Protein AF-A0A7V3PA61-F1 (afdb_monomer_lite)

Foldseek 3Di:
DVVVVVDPDDADEDCPPPDGHHDAPVVVVVVCVVVVPDAQEAEDEDDLVNLLSVLVSCVVVPHFYKYQDDFDDDPLPPPPQSQWWFFQNDIDRCSPRHSIDRSNRTPSVVRVVSRCPCVVVVVVVVVVVVVVD

Secondary structure (DSSP, 8-state):
-HHHHH-SS---EETTSSSSEES-HHHHHHHHHHTT---S-EEE-S-HHHHHHHHHHHHHTT--EEEE-----SSSSSSS-TTEEEETTEEEETTTT-SEEETTSB-HHHHHHHHTTTHHHHHHHHHHHHHT-

Structure (mmCIF, N/CA/C/O backbone):
data_AF-A0A7V3PA61-F1
#
_entry.id   AF-A0A7V3PA61-F1
#
loop_
_atom_site.group_PDB
_atom_site.id
_atom_site.type_symbol
_atom_site.label_atom_id
_atom_site.label_alt_id
_atom_site.label_comp_id
_atom_site.label_asym_id
_atom_site.label_entity_id
_atom_site.label_seq_id
_atom_site.pdbx_PDB_ins_code
_atom_site.Cartn_x
_atom_site.Cartn_y
_atom_site.Cartn_z
_atom_site.occupancy
_atom_site.B_iso_or_equiv
_atom_site.auth_seq_id
_atom_site.auth_comp_id
_atom_site.auth_asym_id
_atom_site.auth_atom_id
_atom_site.pdbx_PDB_model_num
ATOM 1 N N . GLU A 1 1 ? -21.540 2.803 -7.112 1.00 79.25 1 GLU A N 1
ATOM 2 C CA . GLU A 1 1 ? -22.692 1.882 -6.982 1.00 79.25 1 GLU A CA 1
ATOM 3 C C . GLU A 1 1 ? -22.242 0.465 -6.649 1.00 79.25 1 GLU A C 1
ATOM 5 O O . GLU A 1 1 ? -22.710 -0.068 -5.655 1.00 79.25 1 GLU A O 1
ATOM 10 N N . GLU A 1 2 ? -21.262 -0.096 -7.364 1.00 95.00 2 GLU A N 1
ATOM 11 C CA . GLU A 1 2 ? -20.733 -1.449 -7.096 1.00 95.00 2 GLU A CA 1
ATOM 12 C C . GLU A 1 2 ? -20.209 -1.643 -5.662 1.00 95.00 2 GLU A C 1
ATOM 14 O O . GLU A 1 2 ? -20.664 -2.538 -4.958 1.00 95.00 2 GLU A O 1
ATOM 19 N N . MET A 1 3 ? -19.320 -0.763 -5.180 1.00 94.69 3 MET A N 1
ATOM 20 C CA . MET A 1 3 ? -18.776 -0.877 -3.817 1.00 94.69 3 MET A CA 1
ATOM 21 C C . MET A 1 3 ? -19.857 -0.708 -2.738 1.00 94.69 3 MET A C 1
ATOM 23 O O . MET A 1 3 ? -19.850 -1.400 -1.727 1.00 94.69 3 MET A O 1
ATOM 27 N N . ALA A 1 4 ? -20.838 0.170 -2.970 1.00 95.25 4 ALA A N 1
ATOM 28 C CA . ALA A 1 4 ? -21.934 0.388 -2.027 1.00 95.25 4 ALA A CA 1
ATOM 29 C C . ALA A 1 4 ? -22.804 -0.867 -1.844 1.00 95.25 4 ALA A C 1
ATOM 31 O O . ALA A 1 4 ? -23.342 -1.071 -0.764 1.00 95.25 4 ALA A O 1
ATOM 32 N N . ALA A 1 5 ? -22.915 -1.722 -2.867 1.00 97.25 5 ALA A N 1
ATOM 33 C CA . ALA A 1 5 ? -23.661 -2.977 -2.778 1.00 97.25 5 ALA A CA 1
ATOM 34 C C . ALA A 1 5 ? -22.946 -4.051 -1.935 1.00 97.25 5 ALA A C 1
ATOM 36 O O . ALA A 1 5 ? -23.589 -4.991 -1.471 1.00 97.25 5 ALA A O 1
ATOM 37 N N . LEU A 1 6 ? -21.630 -3.920 -1.739 1.00 97.00 6 LEU A N 1
ATOM 38 C CA . LEU A 1 6 ? -20.798 -4.865 -0.988 1.00 97.00 6 LEU A CA 1
ATOM 39 C C . LEU A 1 6 ? -20.460 -4.370 0.427 1.00 97.00 6 LEU A C 1
ATOM 41 O O . LEU A 1 6 ? -20.001 -5.153 1.258 1.00 97.00 6 LEU A O 1
ATOM 45 N N . CYS A 1 7 ? -20.684 -3.085 0.713 1.00 96.25 7 CYS A N 1
ATOM 46 C CA . CYS A 1 7 ? -20.319 -2.447 1.974 1.00 96.25 7 CYS A CA 1
ATOM 47 C C . CYS A 1 7 ? -21.553 -2.063 2.797 1.00 96.25 7 CYS A C 1
ATOM 49 O O . CYS A 1 7 ? -22.500 -1.473 2.290 1.00 96.25 7 CYS A O 1
ATOM 51 N N . GLN A 1 8 ? -21.499 -2.296 4.110 1.00 95.56 8 GLN A N 1
ATOM 52 C CA . GLN A 1 8 ? -22.512 -1.793 5.052 1.00 95.56 8 GLN A CA 1
ATOM 53 C C . GLN A 1 8 ? -22.469 -0.264 5.168 1.00 95.56 8 GLN A C 1
ATOM 55 O O . GLN A 1 8 ? -23.493 0.389 5.353 1.00 95.56 8 GLN A O 1
ATOM 60 N N . ARG A 1 9 ? -21.266 0.308 5.052 1.00 94.75 9 ARG A N 1
ATOM 61 C CA . ARG A 1 9 ? -21.019 1.748 5.040 1.00 94.75 9 ARG A CA 1
ATOM 62 C C . ARG A 1 9 ? -19.980 2.055 3.971 1.00 94.75 9 ARG A C 1
ATOM 64 O O . ARG A 1 9 ? -18.914 1.449 3.961 1.00 94.75 9 ARG A O 1
ATOM 71 N N . LEU A 1 10 ? -20.292 3.008 3.098 1.00 96.44 10 LEU A N 1
ATOM 72 C CA . LEU A 1 10 ? -19.364 3.548 2.109 1.00 96.44 10 LEU A CA 1
ATOM 73 C C . LEU A 1 10 ? -19.080 5.011 2.448 1.00 96.44 10 LEU A C 1
ATOM 75 O O . LEU A 1 10 ? -19.999 5.825 2.513 1.00 96.44 10 LEU A O 1
ATOM 79 N N . LEU A 1 11 ? -17.806 5.335 2.650 1.00 96.38 11 LEU A N 1
ATOM 80 C CA . LEU A 1 11 ? -17.323 6.701 2.817 1.00 96.38 11 LEU A CA 1
ATOM 81 C C . LEU A 1 11 ? -16.501 7.063 1.583 1.00 96.38 11 LEU A C 1
ATOM 83 O O . LEU A 1 11 ? -15.536 6.373 1.266 1.00 96.38 11 LEU A O 1
ATOM 87 N N . VAL A 1 12 ? -16.901 8.120 0.879 1.00 97.19 12 VAL A N 1
ATOM 88 C CA . VAL A 1 12 ? -16.169 8.622 -0.290 1.00 97.19 12 VAL A CA 1
ATOM 89 C C . VAL A 1 12 ? -15.467 9.910 0.096 1.00 97.19 12 VAL A C 1
ATOM 91 O O . VAL A 1 12 ? -16.105 10.792 0.671 1.00 97.19 12 VAL A O 1
ATOM 94 N N . THR A 1 13 ? -14.182 10.008 -0.231 1.00 97.62 13 THR A N 1
ATOM 95 C CA . THR A 1 13 ? -13.356 11.193 -0.001 1.00 97.62 13 THR A CA 1
ATOM 96 C C . THR A 1 13 ? -12.864 11.773 -1.323 1.00 97.62 13 THR A C 1
ATOM 98 O O . THR A 1 13 ? -12.531 11.019 -2.240 1.00 97.62 13 THR A O 1
ATOM 101 N N . THR A 1 14 ? -12.806 13.097 -1.423 1.00 98.00 14 THR A N 1
ATOM 102 C CA . THR A 1 14 ? -12.179 13.811 -2.542 1.00 98.00 14 THR A CA 1
ATOM 103 C C . THR A 1 14 ? -11.258 14.907 -2.024 1.00 98.00 14 THR A C 1
ATOM 105 O O . THR A 1 14 ? -11.628 15.667 -1.127 1.00 98.00 14 THR A O 1
ATOM 108 N N . ASP A 1 15 ? -10.069 15.012 -2.618 1.00 96.06 15 ASP A N 1
ATOM 109 C CA . ASP A 1 15 ? -9.042 15.977 -2.205 1.00 96.06 15 ASP A CA 1
ATOM 110 C C . ASP A 1 15 ? -9.499 17.436 -2.362 1.00 96.06 15 ASP A C 1
ATOM 112 O O . ASP A 1 15 ? -9.026 18.304 -1.639 1.00 96.06 15 ASP A O 1
ATOM 116 N N . ASP A 1 16 ? -10.416 17.714 -3.291 1.00 96.56 16 ASP A N 1
ATOM 117 C CA . ASP A 1 16 ? -10.967 19.049 -3.558 1.00 96.56 16 ASP A CA 1
ATOM 118 C C . ASP A 1 16 ? -12.374 19.267 -2.971 1.00 96.56 16 ASP A C 1
ATOM 120 O O . ASP A 1 16 ? -12.951 20.347 -3.115 1.00 96.56 16 ASP A O 1
ATOM 124 N N . GLY A 1 17 ? -12.947 18.244 -2.329 1.00 96.50 17 GLY A N 1
ATOM 125 C CA . GLY A 1 17 ? -14.302 18.283 -1.783 1.00 96.50 17 GLY A CA 1
ATOM 126 C C . GLY A 1 17 ? -15.417 18.327 -2.829 1.00 96.50 17 GLY A C 1
ATOM 127 O O . GLY A 1 17 ? -16.568 18.585 -2.472 1.00 96.50 17 GLY A O 1
ATOM 128 N N . SER A 1 18 ? -15.114 18.080 -4.106 1.00 97.69 18 SER A N 1
ATOM 129 C CA . SER A 1 18 ? -16.110 18.078 -5.184 1.00 97.69 18 SER A CA 1
ATOM 130 C C . SER A 1 18 ? -17.205 17.024 -4.992 1.00 97.69 18 SER A C 1
ATOM 132 O O . SER A 1 18 ? -18.320 17.195 -5.493 1.00 97.69 18 SER A O 1
ATOM 134 N N . TYR A 1 19 ? -16.922 15.945 -4.254 1.00 97.19 19 TYR A N 1
ATOM 135 C CA . TYR A 1 19 ? -17.888 14.893 -3.956 1.00 97.19 19 TYR A CA 1
ATOM 136 C C . TYR A 1 19 ? -17.589 14.162 -2.639 1.00 97.19 19 TYR A C 1
ATOM 138 O O . TYR A 1 19 ? -16.453 13.787 -2.351 1.00 97.19 19 TYR A O 1
ATOM 146 N N . GLY A 1 20 ? -18.632 13.884 -1.853 1.00 95.75 20 GLY A N 1
ATOM 147 C CA . GLY A 1 20 ? -18.492 13.183 -0.578 1.00 95.75 20 GLY A CA 1
ATOM 148 C C . GLY A 1 20 ? -17.812 14.043 0.491 1.00 95.75 20 GLY A C 1
ATOM 149 O O . GLY A 1 20 ? -18.158 15.206 0.681 1.00 95.75 20 GLY A O 1
ATOM 150 N N . MET A 1 21 ? -16.884 13.448 1.233 1.00 96.69 21 MET A N 1
ATOM 151 C CA . MET A 1 21 ? -16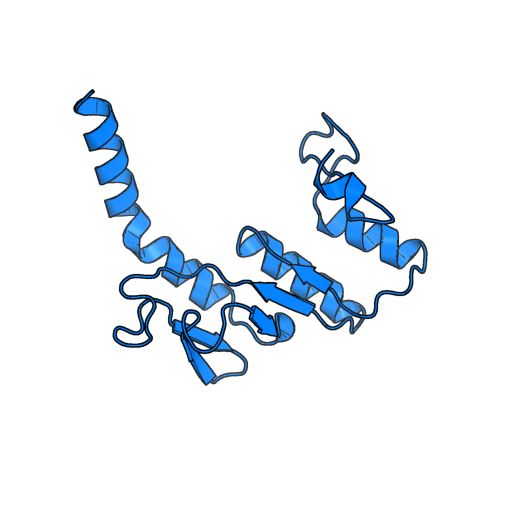.104 14.123 2.264 1.00 96.69 21 MET A CA 1
ATOM 152 C C . MET A 1 21 ? -14.869 14.786 1.644 1.00 96.69 21 MET A C 1
ATOM 154 O O . MET A 1 21 ? -14.121 14.148 0.914 1.00 96.69 21 MET A O 1
ATOM 158 N N . HIS A 1 22 ? -14.631 16.056 1.956 1.00 97.81 22 HIS A N 1
ATOM 159 C CA . HIS A 1 22 ? -13.385 16.718 1.583 1.00 97.81 22 HIS A CA 1
ATOM 160 C C . HIS A 1 22 ? -12.240 16.195 2.459 1.00 97.81 22 HIS A C 1
ATOM 162 O O . HIS A 1 22 ? -12.339 16.268 3.685 1.00 97.81 22 HIS A O 1
ATOM 168 N N . GLY A 1 23 ? -11.182 15.679 1.833 1.00 96.44 23 GLY A N 1
ATOM 169 C CA . GLY A 1 23 ? -9.962 15.246 2.509 1.00 96.44 23 GLY A CA 1
ATOM 170 C C . GLY A 1 23 ? -9.395 13.944 1.955 1.00 96.44 23 GLY A C 1
ATOM 171 O O . GLY A 1 23 ? -9.816 13.443 0.911 1.00 96.44 23 GLY A O 1
ATOM 172 N N . LEU A 1 24 ? -8.441 13.389 2.693 1.00 97.25 24 LEU A N 1
ATOM 173 C CA . LEU A 1 24 ? -7.771 12.132 2.395 1.00 97.25 24 LEU A CA 1
ATOM 174 C C . LEU A 1 24 ? -8.529 10.946 3.002 1.00 97.25 24 LEU A C 1
ATOM 176 O O . LEU A 1 24 ? -9.345 11.074 3.915 1.00 97.25 24 LEU A O 1
ATOM 180 N N . VAL A 1 25 ? -8.183 9.737 2.559 1.00 96.69 25 VAL A N 1
ATOM 181 C CA . VAL A 1 25 ? -8.732 8.494 3.129 1.00 96.69 25 VAL A CA 1
ATOM 182 C C . VAL A 1 25 ? -8.431 8.339 4.626 1.00 96.69 25 VAL A C 1
ATOM 184 O O . VAL A 1 25 ? -9.223 7.746 5.357 1.00 96.69 25 VAL A O 1
ATOM 187 N N . THR A 1 26 ? -7.315 8.899 5.102 1.00 96.50 26 THR A N 1
ATOM 188 C CA . THR A 1 26 ? -6.964 8.925 6.527 1.00 96.50 26 THR A CA 1
ATOM 189 C C . THR A 1 26 ? -7.929 9.785 7.330 1.00 96.50 26 THR A C 1
ATOM 191 O O . THR A 1 26 ? -8.227 9.436 8.462 1.00 96.50 26 THR A O 1
ATOM 194 N N . ASP A 1 27 ? -8.499 10.843 6.756 1.00 96.50 27 ASP A N 1
ATOM 195 C CA . ASP A 1 27 ? -9.465 11.686 7.467 1.00 96.50 27 ASP A CA 1
ATOM 196 C C . ASP A 1 27 ? -10.782 10.928 7.697 1.00 96.50 27 ASP A C 1
ATOM 198 O O . ASP A 1 27 ? -11.382 10.996 8.771 1.00 96.50 27 ASP A O 1
ATOM 202 N N . ALA A 1 28 ? -11.212 10.129 6.715 1.00 96.81 28 ALA A N 1
ATOM 203 C CA . ALA A 1 28 ? -12.353 9.232 6.889 1.00 96.81 28 ALA A CA 1
ATOM 204 C C . ALA A 1 28 ? -12.073 8.144 7.940 1.00 96.81 28 ALA A C 1
ATOM 206 O O . ALA A 1 28 ? -12.964 7.810 8.722 1.00 96.81 28 ALA A O 1
ATOM 207 N N . LEU A 1 29 ? -10.844 7.619 7.992 1.00 96.00 29 LEU A N 1
ATOM 208 C CA . LEU A 1 29 ? -10.437 6.653 9.015 1.00 96.00 29 LEU A CA 1
ATOM 209 C C . LEU A 1 29 ? -10.391 7.285 10.418 1.00 96.00 29 LEU A C 1
ATOM 211 O O . LEU A 1 29 ? -10.897 6.674 11.356 1.00 96.00 29 LEU A O 1
ATOM 215 N N . ALA A 1 30 ? -9.878 8.516 10.561 1.00 94.75 30 ALA A N 1
ATOM 216 C CA . ALA A 1 30 ? -9.893 9.277 11.822 1.00 94.75 30 ALA A CA 1
ATOM 217 C C . ALA A 1 30 ? -11.314 9.405 12.343 1.00 94.75 30 ALA A C 1
ATOM 219 O O . ALA A 1 30 ? -11.585 9.062 13.489 1.00 94.75 30 ALA A O 1
ATOM 220 N N . LYS A 1 31 ? -12.232 9.820 11.469 1.00 95.19 31 LYS A N 1
ATOM 221 C CA . LYS A 1 31 ? -13.638 9.975 11.820 1.00 95.19 31 LYS A CA 1
ATOM 222 C C . LYS A 1 31 ? -14.255 8.680 12.353 1.00 95.19 31 LYS A C 1
ATOM 224 O O . LYS A 1 31 ? -15.010 8.729 13.315 1.00 95.19 31 LYS A O 1
ATOM 229 N N . LEU A 1 32 ? -13.940 7.523 11.764 1.00 95.81 32 LEU A N 1
ATOM 230 C CA . LEU A 1 32 ? -14.432 6.233 12.268 1.00 95.81 32 LEU A CA 1
ATOM 231 C C . LEU A 1 32 ? -13.900 5.925 13.673 1.00 95.81 32 LEU A C 1
ATOM 233 O O . LEU A 1 32 ? -14.651 5.447 14.523 1.00 95.81 32 LEU A O 1
ATOM 237 N N . VAL A 1 33 ? -12.628 6.229 13.926 1.00 92.94 33 VAL A N 1
ATOM 238 C CA . VAL A 1 33 ? -12.013 6.048 15.246 1.00 92.94 33 VAL A CA 1
ATOM 239 C C . VAL A 1 33 ? -12.605 7.023 16.274 1.00 92.94 33 VAL A C 1
ATOM 241 O O . VAL A 1 33 ? -12.919 6.616 17.391 1.00 92.94 33 VAL A O 1
ATOM 244 N N . GLU A 1 34 ? -12.824 8.286 15.902 1.00 92.88 34 GLU A N 1
ATOM 245 C CA . GLU A 1 34 ? -13.475 9.307 16.740 1.00 92.88 34 GLU A CA 1
ATOM 246 C C . GLU A 1 34 ? -14.931 8.953 17.070 1.00 92.88 34 GLU A C 1
ATOM 248 O O . GLU A 1 34 ? -15.380 9.154 18.198 1.00 92.88 34 GLU A O 1
ATOM 253 N N . GLU A 1 35 ? -15.655 8.368 16.113 1.00 95.56 35 GLU A N 1
ATOM 254 C CA . GLU A 1 35 ? -17.000 7.805 16.294 1.00 95.56 35 GLU A CA 1
ATOM 255 C C . GLU A 1 35 ? -17.000 6.526 17.156 1.00 95.56 35 GLU A C 1
ATOM 257 O O . GLU A 1 35 ? -18.063 5.949 17.388 1.00 95.56 35 GLU A O 1
ATOM 262 N N . GLN A 1 36 ? -15.833 6.083 17.642 1.00 93.75 36 GLN A N 1
ATOM 263 C CA . GLN A 1 36 ? -15.644 4.861 18.430 1.00 93.75 36 GLN A CA 1
ATOM 264 C C . GLN A 1 36 ? -16.163 3.607 17.715 1.00 93.75 36 GLN A C 1
ATOM 266 O O . GLN A 1 36 ? -16.635 2.656 18.346 1.00 93.75 36 GLN A O 1
ATOM 271 N N . VAL A 1 37 ? -16.075 3.589 16.382 1.00 95.88 37 VAL A N 1
ATOM 272 C CA . VAL A 1 37 ? -16.383 2.398 15.593 1.00 95.88 37 VAL A CA 1
ATOM 273 C C . VAL A 1 37 ? -15.334 1.335 15.899 1.00 95.88 37 VAL A C 1
ATOM 275 O O . VAL A 1 37 ? -14.133 1.591 15.843 1.00 95.88 37 VAL A O 1
ATOM 278 N N . HIS A 1 38 ? -15.788 0.125 16.217 1.00 95.19 38 HIS A N 1
ATOM 279 C CA . HIS A 1 38 ? -14.895 -1.009 16.406 1.00 95.19 38 HIS A CA 1
ATOM 280 C C . HIS A 1 38 ? -14.319 -1.462 15.058 1.00 95.19 38 HIS A C 1
ATOM 282 O O . HIS A 1 38 ? -15.077 -1.717 14.120 1.00 95.19 38 HIS A O 1
ATOM 288 N N . ILE A 1 39 ? -12.990 -1.542 14.963 1.00 97.06 39 ILE A N 1
ATOM 289 C CA . ILE A 1 39 ? -12.267 -1.942 13.752 1.00 97.06 39 ILE A CA 1
ATOM 290 C C . ILE A 1 39 ? -11.284 -3.050 14.125 1.00 97.06 39 ILE A C 1
ATOM 292 O 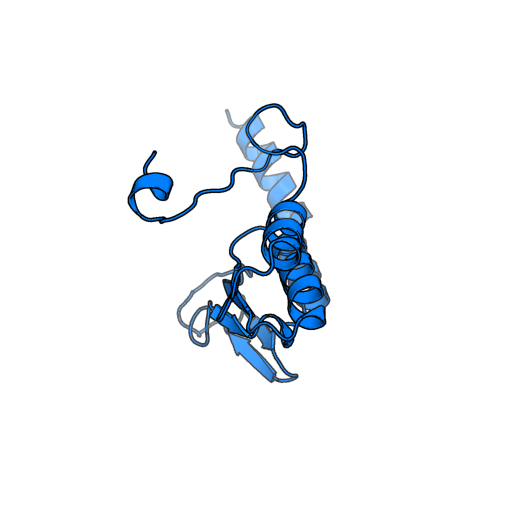O . ILE A 1 39 ? -10.245 -2.785 14.724 1.00 97.06 39 ILE A O 1
ATOM 296 N N . ASP A 1 40 ? -11.600 -4.284 13.741 1.00 97.62 40 ASP A N 1
ATOM 297 C CA . ASP A 1 40 ? -10.724 -5.439 13.971 1.00 97.62 40 ASP A CA 1
ATOM 298 C C . ASP A 1 40 ? -9.502 -5.452 13.042 1.00 97.62 40 ASP A C 1
ATOM 300 O O . ASP A 1 40 ? -8.445 -5.975 13.389 1.00 97.62 40 ASP A O 1
ATOM 304 N N . GLN A 1 41 ? -9.658 -4.918 11.828 1.00 97.62 41 GLN A N 1
ATOM 305 C CA . GLN A 1 41 ? -8.679 -5.049 10.755 1.00 97.62 41 GLN A CA 1
ATOM 306 C C . GLN A 1 41 ? -8.863 -3.941 9.712 1.00 97.62 41 GLN A C 1
ATOM 308 O O . GLN A 1 41 ? -9.982 -3.653 9.284 1.00 97.62 41 GLN A O 1
ATOM 313 N N . VAL A 1 42 ? -7.753 -3.380 9.233 1.00 98.31 42 VAL A N 1
ATOM 314 C CA . VAL A 1 42 ? -7.714 -2.483 8.070 1.00 98.31 42 VAL A CA 1
ATOM 315 C C . VAL A 1 42 ? -7.030 -3.183 6.898 1.00 98.31 42 VAL A C 1
ATOM 317 O O . VAL A 1 42 ? -6.024 -3.876 7.063 1.00 98.31 42 VAL A O 1
ATOM 320 N N . PHE A 1 43 ? -7.576 -2.982 5.699 1.00 98.31 43 PHE A N 1
ATOM 321 C CA . PHE A 1 43 ? -6.959 -3.362 4.431 1.00 98.31 43 PHE A CA 1
ATOM 322 C C . PHE A 1 43 ? -6.770 -2.102 3.588 1.00 98.31 43 PHE A C 1
ATOM 324 O O . PHE A 1 43 ? -7.749 -1.433 3.260 1.00 98.31 43 PHE A O 1
ATOM 331 N N . ALA A 1 44 ? -5.529 -1.776 3.233 1.00 98.38 44 ALA A N 1
ATOM 332 C CA . ALA A 1 44 ? -5.218 -0.614 2.408 1.00 98.38 44 ALA A CA 1
ATOM 333 C C . ALA A 1 44 ? -4.632 -1.035 1.056 1.00 98.38 44 ALA A C 1
ATOM 335 O O . ALA A 1 44 ? -3.677 -1.810 0.971 1.00 98.38 44 ALA A O 1
ATOM 336 N N . VAL A 1 45 ? -5.217 -0.496 -0.012 1.00 98.38 45 VAL A N 1
ATOM 337 C CA . VAL A 1 45 ? -4.811 -0.739 -1.398 1.00 98.38 45 VAL A CA 1
ATOM 338 C C . VAL A 1 45 ? -4.823 0.598 -2.124 1.00 98.38 45 VAL A C 1
ATOM 340 O O . VAL A 1 45 ? -5.856 1.258 -2.187 1.00 98.38 45 VAL A O 1
ATOM 343 N N . GLY A 1 46 ? -3.678 1.024 -2.649 1.00 97.50 46 GLY A N 1
ATOM 344 C CA . GLY A 1 46 ? -3.566 2.312 -3.328 1.00 97.50 46 GLY A CA 1
ATOM 345 C C . GLY A 1 46 ? -2.115 2.736 -3.552 1.00 97.50 46 GLY A C 1
ATOM 346 O O . GLY A 1 46 ? -1.219 1.892 -3.584 1.00 97.50 46 GLY A O 1
ATOM 347 N N . PRO A 1 47 ? -1.852 4.042 -3.720 1.00 97.88 47 PRO A N 1
ATOM 348 C CA . PRO A 1 47 ? -0.492 4.563 -3.802 1.00 97.88 47 PRO A CA 1
ATOM 349 C C . PRO A 1 47 ? 0.326 4.226 -2.548 1.00 97.88 47 PRO A C 1
ATOM 351 O O . PRO A 1 47 ? -0.197 4.267 -1.436 1.00 97.88 47 PRO A O 1
ATOM 354 N N . LEU A 1 48 ? 1.630 3.969 -2.703 1.00 97.81 48 LEU A N 1
ATOM 355 C CA . LEU A 1 48 ? 2.522 3.623 -1.583 1.00 97.81 48 LEU A CA 1
ATOM 356 C C . LEU A 1 48 ? 2.483 4.657 -0.449 1.00 97.81 48 LEU A C 1
ATOM 358 O O . LEU A 1 48 ? 2.449 4.289 0.719 1.00 97.81 48 LEU A O 1
ATOM 362 N N . ILE A 1 49 ? 2.424 5.946 -0.796 1.00 97.62 49 ILE A N 1
ATOM 363 C CA . ILE A 1 49 ? 2.354 7.047 0.176 1.00 97.62 49 ILE A CA 1
ATOM 364 C C . ILE A 1 49 ? 1.036 7.007 0.961 1.00 97.62 49 ILE A C 1
ATOM 366 O O . ILE A 1 49 ? 1.035 7.228 2.168 1.00 97.62 49 ILE A O 1
ATOM 370 N N . MET A 1 50 ? -0.073 6.678 0.292 1.00 98.12 50 MET A N 1
ATOM 371 C CA . MET A 1 50 ? -1.380 6.528 0.933 1.00 98.12 50 MET A CA 1
ATOM 372 C C . MET A 1 50 ? -1.384 5.323 1.879 1.00 98.12 50 MET A C 1
ATOM 374 O O . MET A 1 50 ? -1.815 5.442 3.021 1.00 98.12 50 MET A O 1
ATOM 378 N N . MET A 1 51 ? -0.866 4.174 1.430 1.00 98.56 51 MET A N 1
ATOM 379 C CA . MET A 1 51 ? -0.767 2.976 2.269 1.00 98.56 51 MET A CA 1
ATOM 380 C C . MET A 1 51 ? 0.127 3.218 3.491 1.00 98.56 51 MET A C 1
ATOM 382 O O . MET A 1 51 ? -0.259 2.840 4.593 1.00 98.56 51 MET A O 1
ATOM 386 N N . ARG A 1 52 ? 1.260 3.918 3.327 1.00 98.44 52 ARG A N 1
ATOM 387 C CA . ARG A 1 52 ? 2.124 4.338 4.442 1.00 98.44 52 ARG A CA 1
ATOM 388 C C . ARG A 1 52 ? 1.362 5.191 5.458 1.00 98.44 52 ARG A C 1
ATOM 390 O O . ARG A 1 52 ? 1.402 4.878 6.642 1.00 98.44 52 ARG A O 1
ATOM 397 N N . ALA A 1 53 ? 0.631 6.209 5.002 1.00 98.19 53 ALA A N 1
ATOM 398 C CA . ALA A 1 53 ? -0.136 7.093 5.883 1.00 98.19 53 ALA A CA 1
ATOM 399 C C . ALA A 1 53 ? -1.225 6.336 6.670 1.00 98.19 53 ALA A C 1
ATOM 401 O O . ALA A 1 53 ? -1.403 6.563 7.866 1.00 98.19 53 ALA A O 1
ATOM 402 N N . VAL A 1 54 ? -1.912 5.381 6.030 1.00 98.44 54 VAL A N 1
ATOM 403 C CA . VAL A 1 54 ? -2.880 4.506 6.714 1.00 98.44 54 VAL A CA 1
ATOM 404 C C . VAL A 1 54 ? -2.188 3.625 7.760 1.00 98.44 54 VAL A C 1
ATOM 406 O O . VAL A 1 54 ? -2.687 3.506 8.879 1.00 98.44 54 VAL A O 1
ATOM 409 N N . CYS A 1 55 ? -1.033 3.034 7.444 1.00 98.25 55 CYS A N 1
ATOM 410 C CA . CYS A 1 55 ? -0.258 2.234 8.398 1.00 98.25 55 CYS A CA 1
ATOM 411 C C . CYS A 1 55 ? 0.216 3.052 9.605 1.00 98.25 55 CYS A C 1
ATOM 413 O O . CYS A 1 55 ? 0.100 2.593 10.736 1.00 98.25 55 CYS A O 1
ATOM 415 N N . GLU A 1 56 ? 0.738 4.259 9.382 1.00 97.69 56 GLU A N 1
ATOM 416 C CA . GLU A 1 56 ? 1.189 5.156 10.452 1.00 97.69 56 GLU A CA 1
ATOM 417 C C . GLU A 1 56 ? 0.036 5.525 11.387 1.00 97.69 56 GLU A C 1
ATOM 419 O O . GLU A 1 56 ? 0.180 5.450 12.605 1.00 97.69 56 GLU A O 1
ATOM 424 N N . MET A 1 57 ? -1.126 5.846 10.819 1.00 96.38 57 MET A N 1
ATOM 425 C CA . MET A 1 57 ? -2.326 6.174 11.577 1.00 96.38 57 MET A CA 1
ATOM 426 C C . MET A 1 57 ? -2.843 4.991 12.399 1.00 96.38 57 MET A C 1
ATOM 428 O O . MET A 1 57 ? -3.045 5.103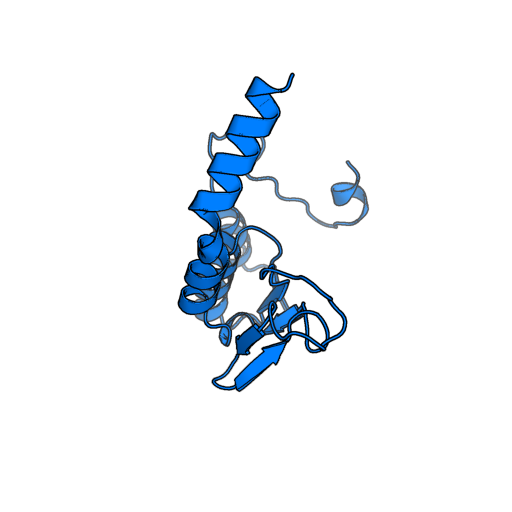 13.604 1.00 96.38 57 MET A O 1
ATOM 432 N N . THR A 1 58 ? -3.062 3.846 11.756 1.00 97.56 58 THR A N 1
ATOM 433 C CA . THR A 1 58 ? -3.609 2.639 12.402 1.00 97.56 58 THR A CA 1
ATOM 434 C C . THR A 1 58 ? -2.694 2.094 13.491 1.00 97.56 58 THR A C 1
ATOM 436 O O . THR A 1 58 ? -3.180 1.552 14.482 1.00 97.56 58 THR A O 1
ATOM 439 N N . LYS A 1 59 ? -1.378 2.297 13.359 1.00 96.75 59 LYS A N 1
ATOM 440 C CA . LYS A 1 59 ? -0.391 1.937 14.379 1.00 96.75 59 LYS A CA 1
ATOM 441 C C . LYS A 1 59 ? -0.578 2.709 15.687 1.00 96.75 59 LYS A C 1
ATOM 443 O O . LYS A 1 59 ? -0.332 2.136 16.742 1.00 96.75 59 LYS A O 1
ATOM 448 N N . LEU A 1 60 ? -1.050 3.962 15.646 1.00 94.69 60 LEU A N 1
ATOM 449 C CA . LEU A 1 60 ? -1.349 4.753 16.855 1.00 94.69 60 LEU A CA 1
ATOM 450 C C . LEU A 1 60 ? -2.494 4.159 17.683 1.00 94.69 60 LEU A C 1
ATOM 452 O O . LEU A 1 60 ? -2.551 4.370 18.891 1.00 94.69 60 LEU A O 1
ATOM 456 N N . TYR A 1 61 ? -3.391 3.427 17.026 1.00 94.06 61 TYR A N 1
ATOM 457 C CA . TYR A 1 61 ? -4.562 2.798 17.632 1.00 94.06 61 TYR A CA 1
ATOM 458 C C . TYR A 1 61 ? -4.405 1.279 17.773 1.00 94.06 61 TYR A C 1
ATOM 460 O O . TYR A 1 61 ? -5.373 0.600 18.097 1.00 94.06 61 TYR A O 1
ATOM 468 N N . GLU A 1 62 ? -3.206 0.750 17.500 1.00 95.38 62 GLU A N 1
ATOM 469 C CA . GLU A 1 62 ? -2.892 -0.684 17.538 1.00 95.38 62 GLU A CA 1
ATOM 470 C C . GLU A 1 62 ? -3.829 -1.548 16.668 1.00 95.38 62 GLU A C 1
ATOM 472 O O . GLU A 1 62 ? -4.064 -2.719 16.960 1.00 95.38 62 GLU A O 1
ATOM 477 N N . ILE A 1 63 ? -4.348 -0.985 15.568 1.00 97.38 63 ILE A N 1
ATOM 478 C CA . ILE A 1 63 ? -5.269 -1.685 14.663 1.00 97.38 63 ILE A CA 1
ATOM 479 C C . ILE A 1 63 ? -4.463 -2.497 13.635 1.00 97.38 63 ILE A C 1
ATOM 481 O O . ILE A 1 63 ? -3.710 -1.903 12.848 1.00 97.38 63 ILE A O 1
ATOM 485 N N . PRO A 1 64 ? -4.630 -3.833 13.570 1.00 98.12 64 PRO A N 1
ATOM 486 C CA . PRO A 1 64 ? -3.983 -4.668 12.564 1.00 98.12 64 PRO A CA 1
ATOM 487 C C . PRO A 1 64 ? -4.258 -4.165 11.146 1.00 98.12 64 PRO A C 1
ATOM 489 O O . PRO A 1 64 ? -5.406 -3.944 10.759 1.00 98.12 64 PRO A O 1
ATOM 492 N N . THR A 1 65 ? -3.200 -3.983 10.354 1.00 98.62 65 THR A N 1
ATOM 493 C CA . THR A 1 65 ? -3.310 -3.390 9.015 1.00 98.62 65 THR A CA 1
ATOM 494 C C . THR A 1 65 ? -2.564 -4.214 7.982 1.00 98.62 65 THR A C 1
ATOM 496 O O . THR A 1 65 ? -1.358 -4.427 8.088 1.00 98.62 65 THR A O 1
ATOM 499 N N . LEU A 1 66 ? -3.287 -4.662 6.959 1.00 98.56 66 LEU A N 1
ATOM 500 C CA . LEU A 1 66 ? -2.731 -5.337 5.793 1.00 98.56 66 LEU A CA 1
ATOM 501 C C . LEU A 1 66 ? -2.668 -4.367 4.616 1.00 98.56 66 LEU A C 1
ATOM 503 O O . LEU A 1 66 ? -3.611 -3.618 4.356 1.00 98.56 66 LEU A O 1
ATOM 507 N N . VAL A 1 67 ? -1.562 -4.405 3.882 1.00 98.62 67 VAL A N 1
ATOM 508 C CA . VAL A 1 67 ? -1.353 -3.594 2.677 1.00 98.62 67 VAL A CA 1
ATOM 509 C C . VAL A 1 67 ? -1.115 -4.486 1.475 1.00 98.62 67 VAL A C 1
ATOM 511 O O . VAL A 1 67 ? -0.359 -5.450 1.570 1.00 98.62 67 VA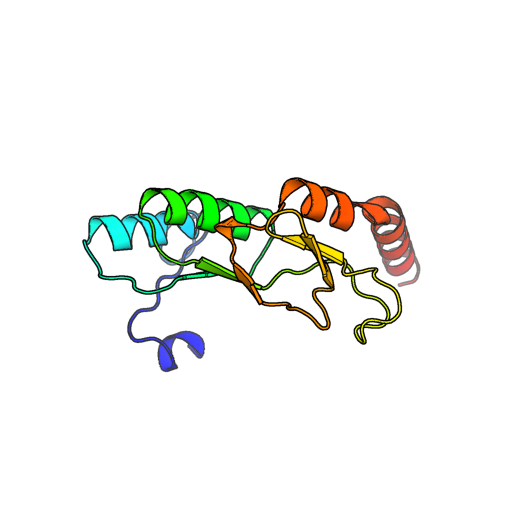L A O 1
ATOM 514 N N . SER A 1 68 ? -1.734 -4.161 0.340 1.00 98.38 68 SER A N 1
ATOM 515 C CA . SER A 1 68 ? -1.444 -4.823 -0.936 1.00 98.38 68 SER A CA 1
ATOM 516 C C . SER A 1 68 ? -0.366 -4.042 -1.680 1.00 98.38 68 SER A C 1
ATOM 518 O O . SER A 1 68 ? -0.656 -3.045 -2.344 1.00 98.38 68 SER A O 1
ATOM 520 N N . LEU A 1 69 ? 0.884 -4.486 -1.569 1.00 97.94 69 LEU A N 1
ATOM 521 C CA . LEU A 1 69 ? 2.024 -3.788 -2.157 1.00 97.94 69 LEU A CA 1
ATOM 522 C C . LEU A 1 69 ? 2.016 -3.869 -3.687 1.00 97.94 69 LEU A C 1
ATOM 524 O O . LEU A 1 69 ? 1.670 -4.890 -4.280 1.00 97.94 69 LEU A O 1
ATOM 528 N N . ASN A 1 70 ? 2.472 -2.793 -4.325 1.00 97.62 70 ASN A N 1
ATOM 529 C CA . ASN A 1 70 ? 2.573 -2.644 -5.776 1.00 97.62 70 ASN A CA 1
ATOM 530 C C . ASN A 1 70 ? 4.021 -2.349 -6.233 1.00 97.62 70 ASN A C 1
ATOM 532 O O . ASN A 1 70 ? 4.272 -1.293 -6.821 1.00 97.62 70 ASN A O 1
ATOM 536 N N . PRO A 1 71 ? 4.996 -3.246 -5.962 1.00 98.00 71 PRO A N 1
ATOM 537 C CA . PRO A 1 71 ? 6.349 -3.113 -6.495 1.00 98.00 71 PRO A CA 1
ATOM 538 C C . PRO A 1 71 ? 6.386 -3.360 -8.008 1.00 98.00 71 PRO A C 1
ATOM 540 O O . PRO A 1 71 ? 5.478 -3.963 -8.582 1.00 98.00 71 PRO A O 1
ATOM 543 N N . ILE A 1 72 ? 7.497 -2.987 -8.642 1.00 98.25 72 ILE A N 1
ATOM 544 C CA . ILE A 1 72 ? 7.806 -3.392 -10.020 1.00 98.25 72 ILE A CA 1
ATOM 545 C C . ILE A 1 72 ? 7.777 -4.926 -10.136 1.00 98.25 72 ILE A C 1
ATOM 547 O O . ILE A 1 72 ? 8.404 -5.635 -9.348 1.00 98.25 72 ILE A O 1
ATOM 551 N N . MET A 1 73 ? 7.085 -5.445 -11.149 1.00 98.25 73 MET A N 1
ATOM 552 C CA . MET A 1 73 ? 7.030 -6.874 -11.467 1.00 98.25 73 MET A CA 1
ATOM 553 C C . MET A 1 73 ? 7.519 -7.121 -12.896 1.00 98.25 73 MET A C 1
ATOM 555 O O . MET A 1 73 ? 7.302 -6.293 -13.777 1.00 98.25 73 MET A O 1
ATOM 559 N N . VAL A 1 74 ? 8.177 -8.263 -13.116 1.00 97.94 74 VAL A N 1
ATOM 560 C CA . VAL A 1 74 ? 8.628 -8.699 -14.449 1.00 97.94 74 VAL A CA 1
ATOM 561 C C . VAL A 1 74 ? 8.097 -10.096 -14.746 1.00 97.94 74 VAL A C 1
ATOM 563 O O . VAL A 1 74 ? 7.223 -10.245 -15.589 1.00 97.94 74 VAL A O 1
ATOM 566 N N . ASP A 1 75 ? 8.589 -11.115 -14.037 1.00 97.44 75 ASP A N 1
ATOM 567 C CA . ASP A 1 75 ? 8.167 -12.505 -14.247 1.00 97.44 75 ASP A CA 1
ATOM 568 C C . ASP A 1 75 ? 6.906 -12.874 -13.449 1.00 97.44 75 ASP A C 1
ATOM 570 O O . ASP A 1 75 ? 6.107 -13.675 -13.913 1.00 97.44 75 ASP A O 1
ATOM 574 N N . ALA A 1 76 ? 6.734 -12.292 -12.255 1.00 97.38 76 ALA A N 1
ATOM 575 C CA . ALA A 1 76 ? 5.626 -12.556 -11.328 1.00 97.38 76 ALA A CA 1
ATOM 576 C C . ALA A 1 76 ? 5.473 -14.029 -10.883 1.00 97.38 76 ALA A C 1
ATOM 578 O O . ALA A 1 76 ? 4.406 -14.439 -10.437 1.00 97.38 76 ALA A O 1
ATOM 579 N N . THR A 1 77 ? 6.548 -14.817 -10.960 1.00 97.62 77 THR A N 1
ATOM 580 C CA . THR A 1 77 ? 6.570 -16.249 -10.601 1.00 97.62 77 THR A CA 1
ATOM 581 C C . THR A 1 77 ? 7.680 -16.599 -9.607 1.00 97.62 77 THR A C 1
ATOM 583 O O . THR A 1 77 ? 7.959 -17.769 -9.360 1.00 97.62 77 THR A O 1
ATOM 586 N N . GLY A 1 78 ? 8.331 -15.586 -9.030 1.00 97.12 78 GLY A N 1
ATOM 587 C CA . GLY A 1 78 ? 9.393 -15.746 -8.036 1.00 97.12 78 GLY A CA 1
ATOM 588 C C . GLY A 1 78 ? 10.787 -16.005 -8.616 1.00 97.12 78 GLY A C 1
ATOM 589 O O . GLY A 1 78 ? 11.708 -16.282 -7.854 1.00 97.12 78 GLY A O 1
ATOM 590 N N . MET A 1 79 ? 10.977 -15.888 -9.933 1.00 97.69 79 MET A N 1
ATOM 591 C CA . MET A 1 79 ? 12.250 -16.199 -10.591 1.00 97.69 79 MET A CA 1
ATOM 592 C C . MET A 1 79 ? 13.241 -15.030 -10.600 1.00 97.69 79 MET A C 1
ATOM 594 O O . MET A 1 79 ? 14.444 -15.267 -10.516 1.00 97.69 79 MET A O 1
ATOM 598 N N . CYS A 1 80 ? 12.780 -13.776 -10.735 1.00 97.44 80 CYS A N 1
ATOM 599 C CA . CYS A 1 80 ? 13.694 -12.643 -10.966 1.00 97.44 80 CYS A CA 1
ATOM 600 C C . CYS A 1 80 ? 13.944 -11.738 -9.748 1.00 97.44 80 CYS A C 1
ATOM 602 O O . CYS A 1 80 ? 14.923 -10.995 -9.729 1.00 97.44 80 CYS A O 1
ATOM 604 N N . GLY A 1 81 ? 13.054 -11.739 -8.748 1.00 97.38 81 GLY A N 1
ATOM 605 C CA . GLY A 1 81 ? 13.170 -10.864 -7.572 1.00 97.38 81 GLY A CA 1
ATOM 606 C C . GLY A 1 81 ? 12.963 -9.362 -7.839 1.00 97.38 81 GLY A C 1
ATOM 607 O O . GLY A 1 81 ? 13.225 -8.542 -6.956 1.00 97.38 81 GLY A O 1
ATOM 608 N N . ALA A 1 82 ? 12.468 -8.961 -9.019 1.00 97.94 82 ALA A N 1
ATOM 609 C CA . ALA A 1 82 ? 12.131 -7.560 -9.309 1.00 97.94 82 ALA A CA 1
ATOM 610 C C . ALA A 1 82 ? 11.095 -7.003 -8.322 1.00 97.94 82 ALA A C 1
ATOM 612 O O . ALA A 1 82 ? 11.194 -5.854 -7.904 1.00 97.94 82 ALA A O 1
ATOM 613 N N . CYS A 1 83 ? 10.172 -7.846 -7.864 1.00 98.31 83 CYS A N 1
ATOM 614 C CA . CYS A 1 83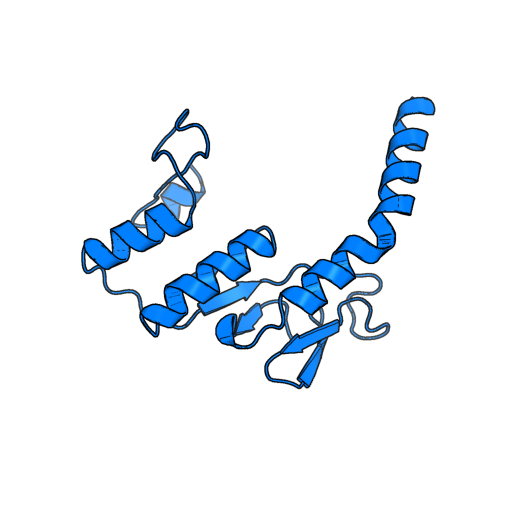 ? 9.133 -7.482 -6.906 1.00 98.31 83 CYS A CA 1
ATOM 615 C C . CYS A 1 83 ? 9.568 -7.589 -5.437 1.00 98.31 83 CYS A C 1
ATOM 617 O O . CYS A 1 83 ? 8.707 -7.666 -4.558 1.00 98.31 83 CYS A O 1
ATOM 619 N N . ARG A 1 84 ? 10.880 -7.654 -5.152 1.00 98.38 84 ARG A N 1
ATOM 620 C CA . ARG A 1 84 ? 11.346 -7.765 -3.768 1.00 98.38 84 ARG A CA 1
ATOM 621 C C . ARG A 1 84 ? 10.942 -6.548 -2.934 1.00 98.38 84 ARG A C 1
ATOM 623 O O . ARG A 1 84 ? 11.003 -5.413 -3.421 1.00 98.38 84 ARG A O 1
ATOM 630 N N . VAL A 1 85 ? 10.603 -6.822 -1.683 1.00 98.31 85 VAL A N 1
ATOM 631 C CA . VAL A 1 85 ? 10.233 -5.872 -0.634 1.00 98.31 85 VAL A CA 1
ATOM 632 C C . VAL A 1 85 ? 10.891 -6.294 0.680 1.00 98.31 85 VAL A C 1
ATOM 634 O O . VAL A 1 85 ? 11.102 -7.487 0.907 1.00 98.31 85 VAL A O 1
ATOM 637 N N . SER A 1 86 ? 11.199 -5.331 1.543 1.00 98.50 86 SER A N 1
ATOM 638 C CA . SER A 1 86 ? 11.680 -5.596 2.901 1.00 98.50 86 SER A CA 1
ATOM 639 C C . SER A 1 86 ? 10.511 -5.520 3.881 1.00 98.50 86 SER A C 1
ATOM 641 O O . SER A 1 86 ? 9.844 -4.490 3.990 1.00 98.50 86 SER A O 1
ATOM 643 N N . VAL A 1 87 ? 10.235 -6.627 4.574 1.00 98.31 87 VAL A N 1
ATOM 644 C CA . VAL A 1 87 ? 9.140 -6.743 5.547 1.00 98.31 87 VAL A CA 1
ATOM 645 C C . VAL A 1 87 ? 9.684 -7.362 6.827 1.00 98.31 87 VAL A C 1
ATOM 647 O O . VAL A 1 87 ? 10.145 -8.500 6.830 1.00 98.31 87 VAL A O 1
ATOM 650 N N . GLY A 1 88 ? 9.658 -6.608 7.927 1.00 97.44 88 GLY A N 1
ATOM 651 C CA . GLY A 1 88 ? 10.149 -7.071 9.229 1.00 97.44 88 GLY A CA 1
ATOM 652 C C . GLY A 1 88 ? 11.652 -7.373 9.250 1.00 97.44 88 GLY A C 1
ATOM 653 O O . GLY A 1 88 ? 12.087 -8.222 10.018 1.00 97.44 88 GLY A O 1
ATOM 654 N N . GLY A 1 89 ? 12.434 -6.713 8.390 1.00 96.88 89 GLY A N 1
ATOM 655 C CA . GLY A 1 89 ? 13.870 -6.965 8.230 1.00 96.88 89 GLY A CA 1
ATOM 656 C C . GLY A 1 89 ? 14.215 -8.153 7.325 1.00 96.88 89 GLY A C 1
ATOM 657 O O . GLY A 1 89 ? 15.394 -8.431 7.122 1.00 96.88 89 GLY A O 1
ATOM 658 N N . GLU A 1 90 ? 13.221 -8.832 6.748 1.00 98.12 90 GLU A N 1
ATOM 659 C CA . GLU A 1 90 ? 13.424 -9.922 5.795 1.00 98.12 90 GLU A CA 1
ATOM 660 C C . GLU A 1 90 ? 13.084 -9.485 4.369 1.00 98.12 90 GLU A C 1
ATOM 662 O O . GLU A 1 90 ? 12.085 -8.806 4.126 1.00 98.12 90 GLU A O 1
ATOM 667 N N . THR A 1 91 ? 13.885 -9.926 3.399 1.00 98.25 91 THR A N 1
ATOM 668 C CA . THR A 1 91 ? 13.544 -9.782 1.982 1.00 98.25 91 THR A CA 1
ATOM 669 C C . THR A 1 91 ? 12.464 -10.796 1.599 1.00 98.25 91 THR A C 1
ATOM 671 O O . THR A 1 91 ? 12.654 -11.999 1.773 1.00 98.25 91 THR A O 1
ATOM 674 N N . LYS A 1 92 ? 11.354 -10.309 1.040 1.00 98.50 92 LYS A N 1
ATOM 675 C CA . LYS A 1 92 ? 10.225 -11.091 0.510 1.00 98.50 92 LYS A CA 1
ATOM 676 C C . LYS A 1 92 ? 9.954 -10.718 -0.941 1.00 98.50 92 LYS A C 1
ATOM 678 O O . LYS A 1 92 ? 10.267 -9.607 -1.363 1.00 98.50 92 LYS A O 1
ATOM 683 N N . PHE A 1 93 ? 9.359 -11.612 -1.718 1.00 98.44 93 PHE A N 1
ATOM 684 C CA . PHE A 1 93 ? 8.964 -11.378 -3.107 1.00 98.44 93 PHE A CA 1
ATOM 685 C C . PHE A 1 93 ? 7.450 -11.210 -3.191 1.00 98.44 93 PHE A C 1
ATOM 687 O O . PHE A 1 93 ? 6.707 -12.174 -3.038 1.00 98.44 93 PHE A O 1
ATOM 694 N N . ALA A 1 94 ? 6.969 -10.003 -3.500 1.00 98.12 94 ALA A N 1
ATOM 695 C CA . ALA A 1 94 ? 5.535 -9.710 -3.454 1.00 98.12 94 ALA A CA 1
ATOM 696 C C . ALA A 1 94 ? 4.670 -10.607 -4.359 1.00 98.12 94 ALA A C 1
ATOM 698 O O . ALA A 1 94 ? 3.511 -10.837 -4.039 1.00 98.12 94 ALA A O 1
ATOM 699 N N . CYS A 1 95 ? 5.215 -11.131 -5.462 1.00 97.94 95 CYS A N 1
ATOM 700 C CA . CYS A 1 95 ? 4.468 -12.006 -6.374 1.00 97.94 95 CYS A CA 1
ATOM 701 C C . CYS 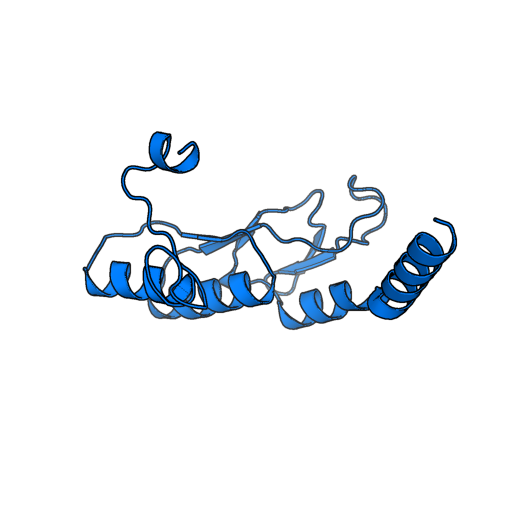A 1 95 ? 4.209 -13.427 -5.845 1.00 97.94 95 CYS A C 1
ATOM 703 O O . CYS A 1 95 ? 3.298 -14.079 -6.343 1.00 97.94 95 CYS A O 1
ATOM 705 N N . VAL A 1 96 ? 4.986 -13.909 -4.867 1.00 97.81 96 VAL A N 1
ATOM 706 C CA . VAL A 1 96 ? 4.878 -15.289 -4.346 1.00 97.81 96 VAL A CA 1
ATOM 707 C C . VAL A 1 96 ? 4.690 -15.341 -2.832 1.00 97.81 96 VAL A C 1
ATOM 709 O O . VAL A 1 96 ? 3.945 -16.185 -2.348 1.00 97.81 96 VAL A O 1
ATOM 712 N N . ASP A 1 97 ? 5.301 -14.414 -2.093 1.00 97.81 97 ASP A N 1
ATOM 713 C CA . ASP A 1 97 ? 5.150 -14.289 -0.640 1.00 97.81 97 ASP A CA 1
ATOM 714 C C . ASP A 1 97 ? 3.994 -13.352 -0.248 1.00 97.81 97 ASP A C 1
ATOM 716 O O . ASP A 1 97 ? 3.596 -13.322 0.913 1.00 97.81 97 ASP A O 1
ATOM 720 N N . GLY A 1 98 ? 3.500 -12.544 -1.194 1.00 96.06 98 GLY A N 1
ATOM 721 C CA . GLY A 1 98 ? 2.502 -11.496 -0.971 1.00 96.06 98 GLY A CA 1
ATOM 722 C C . GLY A 1 98 ? 1.279 -11.618 -1.893 1.00 96.06 98 GLY A C 1
ATOM 723 O O . GLY A 1 98 ? 0.758 -12.719 -2.061 1.00 96.06 98 GLY A O 1
ATOM 724 N N . PRO A 1 99 ? 0.762 -10.501 -2.460 1.00 96.06 99 PRO A N 1
ATOM 725 C CA . PRO A 1 99 ? 1.227 -9.110 -2.317 1.00 96.06 99 PRO A CA 1
ATOM 726 C C . PRO A 1 99 ? 0.769 -8.444 -1.009 1.00 96.06 99 PRO A C 1
ATOM 728 O O . PRO A 1 99 ? 1.116 -7.291 -0.754 1.00 96.06 99 PRO A O 1
ATOM 731 N N . HIS A 1 100 ? -0.018 -9.159 -0.200 1.00 98.00 100 HIS A N 1
ATOM 732 C CA . HIS A 1 100 ? -0.549 -8.685 1.071 1.00 98.00 100 HIS A CA 1
ATOM 733 C C . HIS A 1 100 ? 0.458 -8.922 2.194 1.00 98.00 100 HIS A C 1
ATOM 735 O O . HIS A 1 100 ? 0.815 -10.064 2.473 1.00 98.00 100 HIS A O 1
ATOM 741 N N . PHE A 1 101 ? 0.887 -7.852 2.856 1.00 98.38 101 PHE A N 1
ATOM 742 C CA . PHE A 1 101 ? 1.819 -7.919 3.980 1.00 98.38 101 PHE A CA 1
ATOM 743 C C . PHE A 1 101 ? 1.293 -7.134 5.178 1.00 98.38 101 PHE A C 1
ATOM 745 O O . PHE A 1 101 ? 0.447 -6.251 5.033 1.00 98.38 101 PHE A O 1
ATOM 752 N N . ASP A 1 102 ? 1.830 -7.448 6.357 1.00 98.44 102 ASP A N 1
ATOM 753 C CA . ASP A 1 102 ? 1.658 -6.644 7.566 1.00 98.44 102 ASP A CA 1
ATOM 754 C C . ASP A 1 102 ? 2.240 -5.247 7.327 1.00 98.44 102 ASP A C 1
ATOM 756 O O . ASP A 1 102 ? 3.459 -5.057 7.277 1.00 98.44 102 ASP A O 1
ATOM 760 N N . GLY A 1 103 ? 1.348 -4.273 7.156 1.00 97.81 103 GLY A N 1
ATOM 761 C CA . GLY A 1 103 ? 1.687 -2.912 6.776 1.00 97.81 103 GLY A CA 1
ATOM 762 C C . GLY A 1 103 ? 2.536 -2.183 7.810 1.00 97.81 103 GLY A C 1
ATOM 763 O O . GLY A 1 103 ? 3.249 -1.250 7.448 1.00 97.81 103 GLY A O 1
ATOM 764 N N . HIS A 1 104 ? 2.532 -2.621 9.072 1.00 98.50 104 HIS A N 1
ATOM 765 C CA . HIS A 1 104 ? 3.360 -2.028 10.127 1.00 98.50 104 HIS A CA 1
ATOM 766 C C . HIS A 1 104 ? 4.816 -2.504 10.083 1.00 98.50 104 HIS A C 1
ATOM 768 O O . HIS A 1 104 ? 5.660 -1.944 10.788 1.00 98.50 104 HIS A O 1
ATOM 774 N N . LYS A 1 105 ? 5.113 -3.522 9.265 1.00 98.38 105 LYS A N 1
ATOM 775 C CA . LYS A 1 105 ? 6.447 -4.111 9.087 1.00 98.38 105 LYS A CA 1
ATOM 776 C C . LYS A 1 105 ? 7.090 -3.797 7.736 1.00 98.38 105 LYS A C 1
ATOM 778 O O . LYS A 1 105 ? 8.238 -4.186 7.532 1.00 98.38 105 LYS A O 1
ATOM 783 N N . VAL A 1 106 ? 6.375 -3.151 6.816 1.00 98.38 106 VAL A N 1
ATOM 784 C CA . VAL A 1 106 ? 6.877 -2.828 5.471 1.00 98.38 106 VAL A CA 1
ATOM 785 C C . VAL A 1 106 ? 7.856 -1.654 5.521 1.00 98.38 106 VAL A C 1
ATOM 787 O O . VAL A 1 106 ? 7.555 -0.616 6.109 1.00 98.38 106 VAL A O 1
ATOM 790 N N . ASP A 1 107 ? 8.992 -1.784 4.834 1.00 98.44 107 ASP A N 1
ATOM 791 C CA . ASP A 1 107 ? 9.865 -0.652 4.514 1.00 98.44 107 ASP A CA 1
ATOM 792 C C . ASP A 1 107 ? 9.319 0.112 3.293 1.00 98.44 107 ASP A C 1
ATOM 794 O O . ASP A 1 107 ? 9.558 -0.239 2.131 1.00 98.44 107 ASP A O 1
ATOM 798 N N . PHE A 1 108 ? 8.519 1.146 3.560 1.00 98.38 108 PHE A N 1
ATOM 799 C CA . PHE A 1 108 ? 7.929 1.973 2.507 1.00 98.38 108 PHE A CA 1
ATOM 800 C C . PHE A 1 108 ? 8.953 2.863 1.803 1.00 98.38 108 PHE A C 1
ATOM 802 O O . PHE A 1 108 ? 8.771 3.149 0.621 1.00 98.38 108 PHE A O 1
ATOM 809 N N . ASP A 1 109 ? 10.008 3.301 2.488 1.00 98.12 109 ASP A N 1
ATOM 810 C CA . ASP A 1 109 ? 10.993 4.207 1.899 1.00 98.12 109 ASP A CA 1
ATOM 811 C C . ASP A 1 109 ? 11.851 3.467 0.869 1.00 98.12 109 ASP A C 1
ATOM 813 O O . ASP A 1 109 ? 12.032 3.969 -0.247 1.00 98.12 109 ASP A O 1
ATOM 817 N N . GLU A 1 110 ? 12.285 2.239 1.180 1.00 98.12 110 GLU A N 1
ATOM 818 C CA . GLU A 1 110 ? 12.933 1.356 0.207 1.00 98.12 110 GLU A CA 1
ATOM 819 C C . GLU A 1 110 ? 12.014 1.132 -1.001 1.00 98.12 110 GLU A C 1
ATOM 821 O O . GLU A 1 110 ? 12.417 1.334 -2.150 1.00 98.12 110 GLU A O 1
ATOM 826 N N . LEU A 1 111 ? 10.759 0.745 -0.763 1.00 98.00 111 LEU A N 1
ATOM 827 C CA . LEU A 1 111 ? 9.827 0.407 -1.836 1.00 98.00 111 LEU A CA 1
ATOM 828 C C . LEU A 1 111 ? 9.498 1.611 -2.739 1.00 98.00 111 LEU A C 1
ATOM 830 O O . LEU A 1 111 ? 9.476 1.473 -3.964 1.00 98.00 111 LEU A O 1
ATOM 834 N N . ILE A 1 112 ? 9.309 2.806 -2.171 1.00 98.12 112 ILE A N 1
ATOM 835 C CA . ILE A 1 112 ? 9.081 4.040 -2.940 1.00 98.12 112 ILE A CA 1
ATOM 836 C C . ILE A 1 112 ? 10.293 4.355 -3.827 1.00 98.12 112 ILE A C 1
ATOM 838 O O . ILE A 1 112 ? 10.121 4.658 -5.010 1.00 98.12 112 ILE A O 1
ATOM 842 N N . GLN A 1 113 ? 11.515 4.238 -3.298 1.00 97.94 113 GLN A N 1
ATOM 843 C CA . GLN A 1 113 ? 12.735 4.447 -4.087 1.00 97.94 113 GLN A CA 1
ATOM 844 C C . GLN A 1 113 ? 12.855 3.430 -5.225 1.00 97.94 113 GLN A C 1
ATOM 846 O O . GLN A 1 113 ? 13.190 3.798 -6.353 1.00 97.94 113 GLN A O 1
ATOM 851 N N . ARG A 1 114 ? 12.538 2.158 -4.957 1.00 97.81 114 ARG A N 1
ATOM 852 C CA . ARG A 1 114 ? 12.547 1.095 -5.970 1.00 97.81 114 ARG A CA 1
ATOM 853 C C . ARG A 1 114 ? 11.552 1.376 -7.091 1.00 97.81 114 ARG A C 1
ATOM 855 O O . ARG A 1 114 ? 11.919 1.230 -8.253 1.00 97.81 114 ARG A O 1
ATOM 862 N N . ASN A 1 115 ? 10.344 1.835 -6.772 1.00 97.12 115 ASN A N 1
ATOM 863 C CA . ASN A 1 115 ? 9.335 2.167 -7.780 1.00 97.12 115 ASN A CA 1
ATOM 864 C C . ASN A 1 115 ? 9.708 3.381 -8.643 1.00 97.12 115 ASN A C 1
ATOM 866 O O . ASN A 1 115 ? 9.236 3.487 -9.768 1.00 97.12 115 ASN A O 1
ATOM 870 N N . ALA A 1 116 ? 10.588 4.265 -8.170 1.00 97.31 116 ALA A N 1
ATOM 871 C CA . ALA A 1 116 ? 11.085 5.391 -8.961 1.00 97.31 116 ALA A CA 1
ATOM 872 C C . ALA A 1 116 ? 12.249 5.025 -9.907 1.00 97.31 116 ALA A C 1
ATOM 874 O O . ALA A 1 116 ? 12.692 5.873 -10.686 1.00 97.31 116 ALA A O 1
ATOM 875 N N . MET A 1 117 ? 12.753 3.783 -9.863 1.00 97.69 117 MET A N 1
ATOM 876 C CA . MET A 1 117 ? 13.965 3.357 -10.576 1.00 97.69 117 MET A CA 1
ATOM 877 C C . MET A 1 117 ? 13.919 3.630 -12.087 1.00 97.69 117 MET A C 1
ATOM 879 O O . MET A 1 117 ? 14.926 4.049 -12.657 1.00 97.69 117 MET A O 1
ATOM 883 N N . TYR A 1 118 ? 12.763 3.431 -12.727 1.00 97.88 118 TYR A N 1
ATOM 884 C CA . TYR A 1 118 ? 12.596 3.556 -14.180 1.00 97.88 118 TYR A CA 1
ATOM 885 C C . TYR A 1 118 ? 11.889 4.845 -14.617 1.00 97.88 118 TYR A C 1
ATOM 887 O O . TYR A 1 118 ? 11.540 4.985 -15.788 1.00 97.88 118 TYR A O 1
ATOM 895 N N . ALA A 1 119 ? 11.741 5.836 -13.731 1.00 97.44 119 ALA A N 1
ATOM 896 C CA . ALA A 1 119 ? 10.990 7.063 -14.022 1.00 97.44 119 ALA A CA 1
ATOM 897 C C . ALA A 1 119 ? 11.479 7.801 -15.289 1.00 97.44 119 ALA A C 1
ATOM 899 O O . ALA A 1 119 ? 10.695 8.410 -16.024 1.00 97.44 119 ALA A O 1
ATOM 900 N N . ARG A 1 120 ? 12.788 7.742 -15.584 1.00 97.69 120 ARG A N 1
ATOM 901 C CA . ARG A 1 120 ? 13.354 8.304 -16.821 1.00 97.69 120 ARG A CA 1
ATOM 902 C C . ARG A 1 120 ? 12.876 7.546 -18.059 1.00 97.69 120 ARG A C 1
ATOM 904 O O . ARG A 1 120 ? 12.486 8.183 -19.038 1.00 97.69 120 ARG A O 1
ATOM 911 N N . ASP A 1 121 ? 12.939 6.221 -18.024 1.00 98.00 121 ASP A N 1
ATOM 912 C CA . ASP A 1 121 ? 12.593 5.362 -19.156 1.00 98.00 121 ASP A CA 1
ATOM 913 C C . ASP A 1 121 ? 11.086 5.402 -19.427 1.00 98.00 121 ASP A C 1
ATOM 915 O O . ASP A 1 121 ? 10.671 5.546 -20.577 1.00 98.00 121 ASP A O 1
ATOM 919 N N . GLU A 1 122 ? 10.270 5.413 -18.372 1.00 97.44 122 GLU A N 1
ATOM 920 C CA . GLU A 1 122 ? 8.819 5.625 -18.438 1.00 97.44 122 GLU A CA 1
ATOM 921 C C . GLU A 1 122 ? 8.478 6.955 -19.122 1.00 97.44 122 GLU A C 1
ATOM 923 O O . GLU A 1 122 ? 7.679 6.992 -20.063 1.00 97.44 122 GLU A O 1
ATOM 928 N N . ARG A 1 123 ? 9.143 8.051 -18.723 1.00 97.06 123 ARG A N 1
ATOM 929 C CA . ARG A 1 123 ? 8.957 9.371 -19.345 1.00 97.06 123 ARG A CA 1
ATOM 930 C C . ARG A 1 123 ? 9.341 9.364 -20.823 1.00 97.06 123 ARG A C 1
ATOM 932 O O . ARG A 1 123 ? 8.624 9.937 -21.644 1.00 97.06 123 ARG A O 1
ATOM 939 N N . MET A 1 124 ? 10.466 8.745 -21.174 1.00 97.44 124 MET A N 1
ATOM 940 C CA . MET A 1 124 ? 10.915 8.657 -22.566 1.00 97.44 124 MET A CA 1
ATOM 941 C C . MET A 1 124 ? 9.969 7.808 -23.419 1.00 97.44 124 MET A C 1
ATOM 943 O O . MET A 1 124 ? 9.642 8.206 -24.540 1.00 97.44 124 MET A O 1
ATOM 947 N N . SER A 1 125 ? 9.498 6.683 -22.883 1.00 97.38 125 SER A N 1
ATOM 948 C CA . SER A 1 125 ? 8.508 5.813 -23.521 1.00 97.38 125 SER A CA 1
ATOM 949 C C . SER A 1 125 ? 7.214 6.575 -23.807 1.00 97.38 125 SER A C 1
ATOM 951 O O . SER A 1 125 ? 6.762 6.622 -24.954 1.00 97.38 125 SER A O 1
ATOM 953 N N . LEU A 1 126 ? 6.686 7.293 -22.808 1.00 96.69 126 LEU A N 1
ATOM 954 C CA . LEU A 1 126 ? 5.489 8.118 -22.959 1.00 96.69 126 LEU A CA 1
ATOM 955 C C . LEU A 1 126 ? 5.666 9.194 -24.041 1.00 96.69 126 LEU A C 1
ATOM 957 O O . LEU A 1 126 ? 4.844 9.293 -24.951 1.00 96.69 126 LEU A O 1
ATOM 961 N N . LEU A 1 127 ? 6.757 9.966 -23.996 1.00 95.88 127 LEU A N 1
ATOM 962 C CA . LEU A 1 127 ? 7.027 11.013 -24.992 1.00 95.88 127 LEU A CA 1
ATOM 963 C C . LEU A 1 127 ? 7.148 10.449 -26.410 1.00 95.88 127 LEU A C 1
ATOM 965 O O . LEU A 1 127 ? 6.653 11.054 -27.362 1.00 95.88 127 LEU A O 1
ATOM 969 N N . THR A 1 128 ? 7.790 9.292 -26.550 1.00 95.69 128 THR A N 1
ATOM 970 C CA . THR A 1 128 ? 7.923 8.607 -27.840 1.00 95.69 128 THR A CA 1
ATOM 971 C C . THR A 1 128 ? 6.559 8.138 -28.340 1.00 95.69 128 THR A C 1
ATOM 973 O O . THR A 1 128 ? 6.221 8.381 -29.495 1.00 95.69 128 THR A O 1
ATOM 976 N N . SER A 1 129 ? 5.737 7.553 -27.463 1.00 93.69 129 SER A N 1
ATOM 977 C CA . SER A 1 129 ? 4.389 7.081 -27.801 1.00 93.69 129 SER A CA 1
ATOM 978 C C . SER A 1 129 ? 3.444 8.199 -28.253 1.00 93.69 129 SER A C 1
ATOM 980 O O . SER A 1 129 ? 2.621 7.975 -29.136 1.00 93.69 129 SER A O 1
ATOM 982 N N . ILE A 1 130 ? 3.580 9.406 -27.691 1.00 93.06 130 ILE A N 1
ATOM 983 C CA . ILE A 1 130 ? 2.781 10.576 -28.082 1.00 93.06 130 ILE A CA 1
ATOM 984 C C . ILE A 1 130 ? 3.232 11.098 -29.446 1.00 93.06 130 ILE A C 1
ATOM 986 O O . ILE A 1 130 ? 2.394 11.442 -30.265 1.00 93.06 130 ILE A O 1
ATOM 990 N N . ARG A 1 131 ? 4.546 11.143 -29.702 1.00 87.69 131 ARG A N 1
ATOM 991 C CA . ARG A 1 131 ? 5.109 11.613 -30.982 1.00 87.69 131 ARG A CA 1
ATOM 992 C C . ARG A 1 131 ? 4.868 10.660 -32.150 1.00 87.69 131 ARG A C 1
ATOM 994 O O . ARG A 1 131 ? 4.928 11.093 -33.292 1.00 87.69 131 ARG A O 1
ATOM 1001 N N . ALA A 1 132 ? 4.701 9.371 -31.866 1.00 81.25 132 ALA A N 1
ATOM 1002 C CA . ALA A 1 132 ? 4.437 8.349 -32.873 1.00 81.25 132 ALA A CA 1
ATOM 1003 C C . ALA A 1 132 ? 2.952 8.259 -33.277 1.00 81.25 132 ALA A C 1
ATOM 1005 O O . ALA A 1 132 ? 2.633 7.516 -34.204 1.00 81.25 132 ALA A O 1
ATOM 1006 N N . ARG A 1 133 ? 2.062 8.970 -32.572 1.00 66.75 133 ARG A N 1
ATOM 1007 C CA . ARG A 1 133 ? 0.654 9.161 -32.940 1.00 66.75 133 ARG A CA 1
ATOM 1008 C C . ARG A 1 133 ? 0.495 10.446 -33.739 1.00 66.75 133 ARG A C 1
ATOM 1010 O O . ARG A 1 133 ? -0.377 10.441 -34.631 1.00 66.75 133 ARG A O 1
#

Radius of gyration: 17.66 Å; chains: 1; bounding box: 38×35×51 Å

Sequence (133 aa):
EEMAALCQRLLVTTDDGSYGMHGLVTDALAKLVEEQVHIDQVFAVGPLIMMRAVCEMTKLYEIPTLVSLNPIMVDATGMCGACRVSVGGETKFACVDGPHFDGHKVDFDELIQRNAMYARDERMSLLTSIRAR

pLDDT: mean 96.61, std 3.65, range [66.75, 98.62]